Protein AF-A0A915D202-F1 (afdb_monomer_lite)

Organism: NCBI:txid166011

Sequence (150 aa):
MVKCTTCERSAKIKTAKTGQLQCVECFLPWFEKDVHETIQQLKLFTPGESIAVGRYSYGLNLILLCIDEGIRGYRDDSIREVKKNEADLGLDLTIVSYKQLYGWTMDDIVSKIGKKNNCTFCGVFRRQALDRGALKVELANWSLDTMLTI

Foldseek 3Di:
DDAFPVDRDDFDDQDPPPRGTHDPVVVPVVVVVVVVCVCVVVVVDDPDAADDDDPDDRGHQDAAEAEAQPDPPPCVVVVVVSVVCCVVVVHHYDYHYCCNVPVDHLVRVCVPPNDPPSVVVVVVVVVVRVVVSVVVVVVVVVVVVVVVPD

Radius of gyration: 20.56 Å; chains: 1; bounding box: 38×57×48 Å

InterPro domains:
  IPR014729 Rossmann-like alpha/beta/alpha sandwich fold [G3DSA:3.40.50.620] (2-141)

Secondary structure (DSSP, 8-state):
-PBPSSSSSBP-EE-TTT--EE-HHHHHHHHHHHHHHHHHHHT-S-TT---EETTEE------EEEEE---TTTHHHHHHHHHHHHHHHT--EEEEEHHHHHS--HHHHHHHH-SSSHHHHHHHHHHHHHHHHHHHHHHHHHHHHTTS--

pLDDT: mean 77.09, std 14.71, range [34.44, 93.25]

Structure (mmCIF, N/CA/C/O backbone):
data_AF-A0A915D202-F1
#
_entry.id   AF-A0A915D202-F1
#
loop_
_atom_site.group_PDB
_atom_site.id
_atom_site.type_symbol
_atom_site.label_atom_id
_atom_site.label_alt_id
_atom_site.label_comp_id
_atom_site.label_asym_id
_atom_site.label_entity_id
_atom_site.label_seq_id
_atom_site.pdbx_PDB_ins_code
_atom_site.Cartn_x
_atom_site.Cartn_y
_atom_site.Cartn_z
_atom_site.occupancy
_atom_site.B_iso_or_equiv
_atom_site.auth_seq_id
_atom_site.auth_comp_id
_atom_site.auth_asym_id
_atom_site.auth_atom_id
_atom_site.pdbx_PDB_model_num
ATOM 1 N N . MET A 1 1 ? 16.765 24.869 -18.441 1.00 69.62 1 MET A N 1
ATOM 2 C CA . MET A 1 1 ? 16.105 23.552 -18.258 1.00 69.62 1 MET A CA 1
ATOM 3 C C . MET A 1 1 ? 17.157 22.522 -17.906 1.00 69.62 1 MET A C 1
ATOM 5 O O . MET A 1 1 ? 18.237 22.585 -18.479 1.00 69.62 1 MET A O 1
ATOM 9 N N . VAL A 1 2 ? 16.863 21.598 -16.991 1.00 84.62 2 VAL A N 1
ATOM 10 C CA . VAL A 1 2 ? 17.791 20.508 -16.653 1.00 84.62 2 VAL A CA 1
ATOM 11 C C . VAL A 1 2 ? 17.516 19.313 -17.568 1.00 84.62 2 VAL A C 1
ATOM 13 O O . VAL A 1 2 ? 16.362 18.911 -17.722 1.00 84.62 2 VAL A O 1
ATOM 16 N N . LYS A 1 3 ? 18.559 18.776 -18.210 1.00 91.75 3 LYS A N 1
ATOM 17 C CA . LYS A 1 3 ? 18.459 17.599 -19.086 1.00 91.75 3 LYS A CA 1
ATOM 18 C C . LYS A 1 3 ? 18.469 16.303 -18.269 1.00 91.75 3 LYS A C 1
ATOM 20 O O . LYS A 1 3 ? 18.979 16.263 -17.151 1.00 91.75 3 LYS A O 1
ATOM 25 N N . CYS A 1 4 ? 17.890 15.248 -18.829 1.00 91.44 4 CYS A N 1
ATOM 26 C CA . CYS A 1 4 ? 17.967 13.902 -18.284 1.00 91.44 4 CYS A CA 1
ATOM 27 C C . CYS A 1 4 ? 19.402 13.347 -18.413 1.00 91.44 4 CYS A C 1
ATOM 29 O O . CYS A 1 4 ? 20.126 13.652 -19.354 1.00 91.44 4 CYS A O 1
ATOM 31 N N . THR A 1 5 ? 19.831 12.535 -17.446 1.00 89.75 5 THR A N 1
ATOM 32 C CA . THR A 1 5 ? 21.157 11.893 -17.435 1.00 89.75 5 THR A CA 1
ATOM 33 C C . THR A 1 5 ? 21.265 10.754 -18.462 1.00 89.75 5 THR A C 1
ATOM 35 O O . THR A 1 5 ? 22.362 10.396 -18.868 1.00 89.75 5 THR A O 1
ATOM 38 N N . THR A 1 6 ? 20.132 10.189 -18.895 1.00 88.81 6 THR A N 1
ATOM 39 C CA . THR A 1 6 ? 20.049 9.034 -19.813 1.00 88.81 6 THR A CA 1
ATOM 40 C C . THR A 1 6 ? 19.693 9.430 -21.253 1.00 88.81 6 THR A C 1
ATOM 42 O O . THR A 1 6 ? 19.974 8.684 -22.182 1.00 88.81 6 THR A O 1
ATOM 45 N N . CYS A 1 7 ? 19.060 10.589 -21.460 1.00 89.75 7 CYS A N 1
ATOM 46 C CA . CYS A 1 7 ? 18.718 11.125 -22.781 1.00 89.75 7 CYS A CA 1
ATOM 47 C C . CYS A 1 7 ? 18.634 12.657 -22.729 1.00 89.75 7 CYS A C 1
ATOM 49 O O . CYS A 1 7 ? 18.504 13.240 -21.659 1.00 89.75 7 CYS A O 1
ATOM 51 N N . GLU A 1 8 ? 18.612 13.335 -23.873 1.00 88.62 8 GLU A N 1
ATOM 52 C CA . GLU A 1 8 ? 18.662 14.806 -23.899 1.00 88.62 8 GLU A CA 1
ATOM 53 C C . GLU A 1 8 ? 17.361 15.539 -23.512 1.00 88.62 8 GLU A C 1
ATOM 55 O O . GLU A 1 8 ? 17.324 16.772 -23.483 1.00 88.62 8 GLU A O 1
ATOM 60 N N . ARG A 1 9 ? 16.286 14.805 -23.202 1.00 91.25 9 ARG A N 1
ATOM 61 C CA . ARG A 1 9 ? 14.973 15.376 -22.862 1.00 91.25 9 ARG A CA 1
ATOM 62 C C . ARG A 1 9 ? 14.981 16.082 -21.508 1.00 91.25 9 ARG A C 1
ATOM 64 O O . ARG A 1 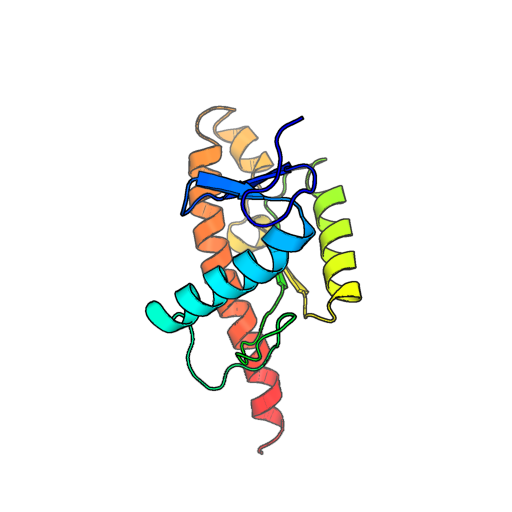9 ? 15.849 15.850 -20.669 1.00 91.25 9 ARG A O 1
ATOM 71 N N . SER A 1 10 ? 13.972 16.920 -21.263 1.00 91.25 10 SER A N 1
ATOM 72 C CA . SER A 1 10 ? 13.814 17.597 -19.970 1.00 91.25 10 SER A CA 1
ATOM 73 C C . SER A 1 10 ? 13.663 16.585 -18.834 1.00 91.25 10 SER A C 1
ATOM 75 O O . SER A 1 10 ? 12.737 15.770 -1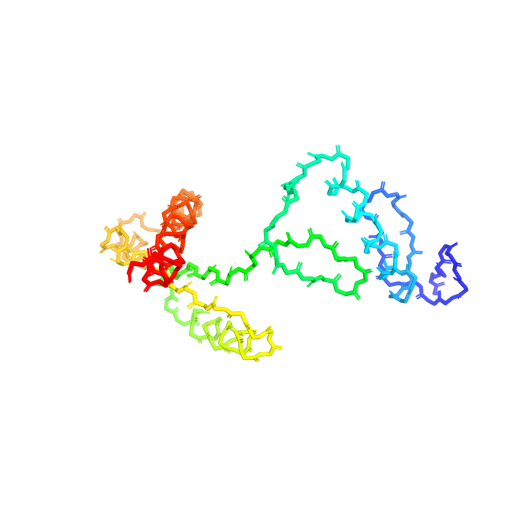8.838 1.00 91.25 10 SER A O 1
ATOM 77 N N . ALA A 1 11 ? 14.536 16.672 -17.832 1.00 92.50 11 ALA A N 1
ATOM 78 C CA . ALA A 1 11 ? 14.347 15.949 -16.587 1.00 92.50 11 ALA A CA 1
ATOM 79 C C . ALA A 1 11 ? 13.128 16.500 -15.832 1.00 92.50 11 ALA A C 1
ATOM 81 O O . ALA A 1 11 ? 12.822 17.693 -15.904 1.00 92.50 11 ALA A O 1
ATOM 82 N N . LYS A 1 12 ? 12.439 15.612 -15.112 1.00 92.44 12 LYS A N 1
ATOM 83 C CA . LYS A 1 12 ? 11.326 15.935 -14.202 1.00 92.44 12 LYS A CA 1
ATOM 84 C C . LYS A 1 12 ? 11.422 15.202 -12.860 1.00 92.44 12 LYS A C 1
ATOM 86 O O . LYS A 1 12 ? 10.778 15.617 -11.906 1.00 92.44 12 LYS A O 1
ATOM 91 N N . ILE A 1 13 ? 12.202 14.122 -12.788 1.00 91.25 13 ILE A N 1
ATOM 92 C CA . ILE A 1 13 ? 12.265 13.208 -11.644 1.00 91.25 13 ILE A CA 1
ATOM 93 C C . ILE A 1 13 ? 13.716 13.122 -11.164 1.00 91.25 13 ILE A C 1
ATOM 95 O O . ILE A 1 13 ? 14.632 13.054 -11.984 1.00 91.25 13 ILE A O 1
ATOM 99 N N . LYS A 1 14 ? 13.928 13.102 -9.844 1.00 91.31 14 LYS A N 1
ATOM 100 C CA . LYS A 1 14 ? 15.210 12.748 -9.224 1.00 91.31 14 LYS A CA 1
ATOM 101 C C . LYS A 1 14 ? 15.091 11.350 -8.625 1.00 91.31 14 LYS A C 1
ATOM 103 O O . LYS A 1 14 ? 14.216 11.114 -7.799 1.00 91.31 14 LYS A O 1
ATOM 108 N N . THR A 1 15 ? 15.951 10.432 -9.049 1.00 87.88 15 THR A N 1
ATOM 109 C CA . THR A 1 15 ? 15.964 9.049 -8.548 1.00 87.88 15 THR A CA 1
ATOM 110 C C . THR A 1 15 ? 16.417 9.001 -7.085 1.00 87.88 15 THR A C 1
ATOM 112 O O . THR A 1 15 ? 17.368 9.684 -6.700 1.00 87.88 15 THR A O 1
ATOM 115 N N . ALA A 1 16 ? 15.759 8.181 -6.261 1.00 84.81 16 ALA A N 1
ATOM 116 C CA . ALA A 1 16 ? 16.104 8.053 -4.842 1.00 84.81 16 ALA A CA 1
ATOM 117 C C . ALA A 1 16 ? 17.445 7.324 -4.623 1.00 84.81 16 ALA A C 1
ATOM 119 O O . ALA A 1 16 ? 18.251 7.754 -3.804 1.00 84.81 16 ALA A O 1
ATOM 120 N N . LYS A 1 17 ? 17.697 6.250 -5.387 1.00 82.38 17 LYS A N 1
ATOM 121 C CA . LYS A 1 17 ? 18.852 5.349 -5.216 1.00 82.38 17 LYS A CA 1
ATOM 122 C C . LYS A 1 17 ? 20.185 5.948 -5.679 1.00 82.38 17 LYS A C 1
ATOM 124 O O . LYS A 1 17 ? 21.208 5.713 -5.050 1.00 82.38 17 LYS A O 1
ATOM 129 N N . THR A 1 18 ? 20.186 6.708 -6.779 1.00 85.88 18 THR A N 1
ATOM 130 C CA . THR A 1 18 ? 21.418 7.207 -7.428 1.00 85.88 18 THR A CA 1
ATOM 131 C C . THR A 1 18 ? 21.489 8.732 -7.540 1.00 85.88 18 THR A C 1
ATOM 133 O O . THR A 1 18 ? 22.506 9.268 -7.973 1.00 85.88 18 THR A O 1
ATOM 136 N N . GLY A 1 19 ? 20.423 9.458 -7.183 1.00 87.75 19 GLY A N 1
ATOM 137 C CA . GLY A 1 19 ? 20.359 10.920 -7.268 1.00 87.75 19 GLY A CA 1
ATOM 138 C C . GLY A 1 19 ? 20.324 11.495 -8.692 1.00 87.75 19 GLY A C 1
ATOM 139 O O . GLY A 1 19 ? 20.259 12.718 -8.836 1.00 87.75 19 GLY A O 1
ATOM 140 N N . GLN A 1 20 ? 20.344 10.646 -9.725 1.00 89.69 20 GLN A N 1
ATOM 141 C CA . GLN A 1 20 ? 20.292 11.026 -11.139 1.00 89.69 20 GLN A CA 1
ATOM 142 C C . GLN A 1 20 ? 18.974 11.715 -11.504 1.00 89.69 20 GLN A C 1
ATOM 144 O O . GLN A 1 20 ? 17.927 11.435 -10.911 1.00 89.69 20 GLN A O 1
ATOM 149 N N . LEU A 1 21 ? 19.021 12.580 -12.519 1.00 92.44 21 LEU A N 1
ATOM 150 C CA . LEU A 1 21 ? 17.873 13.346 -12.998 1.00 92.44 21 LEU A CA 1
ATOM 151 C C . LEU A 1 21 ? 17.337 12.722 -14.287 1.00 92.44 21 LEU A C 1
ATOM 153 O O . LEU A 1 21 ? 18.055 12.593 -15.275 1.00 92.44 21 LEU A O 1
ATOM 157 N N . GLN A 1 22 ? 16.071 12.318 -14.295 1.00 92.31 22 GLN A N 1
ATOM 158 C CA . GLN A 1 22 ? 15.472 11.561 -15.393 1.00 92.31 22 GLN A CA 1
ATOM 159 C C . GLN A 1 22 ? 14.198 12.215 -15.936 1.00 92.31 22 GLN A C 1
ATOM 161 O O . GLN A 1 22 ? 13.468 12.921 -15.232 1.00 92.31 22 GLN A O 1
ATOM 166 N N . CYS A 1 23 ? 13.946 12.005 -17.230 1.00 93.25 23 CYS A N 1
ATOM 167 C CA . CYS A 1 23 ? 12.635 12.235 -17.831 1.00 93.25 23 CYS A CA 1
ATOM 168 C C . CYS A 1 23 ? 11.726 11.024 -17.554 1.00 93.25 23 CYS A C 1
ATOM 170 O O . CYS A 1 23 ? 12.229 9.936 -17.278 1.00 93.25 23 CYS A O 1
ATOM 172 N N . VAL A 1 24 ? 10.404 11.201 -17.646 1.00 89.69 24 VAL A N 1
ATOM 173 C CA . VAL A 1 24 ? 9.413 10.161 -17.295 1.00 89.69 24 VAL A CA 1
ATOM 174 C C . VAL A 1 24 ? 9.660 8.852 -18.056 1.00 89.69 24 VAL A C 1
ATOM 176 O O . VAL A 1 24 ? 9.712 7.788 -17.451 1.00 89.69 24 VAL A O 1
ATOM 179 N N . GLU A 1 25 ? 9.911 8.933 -19.363 1.00 90.69 25 GLU A N 1
ATOM 180 C CA . GLU A 1 25 ? 10.142 7.760 -20.218 1.00 90.69 25 GLU A CA 1
ATOM 181 C C . GLU A 1 25 ? 11.439 6.996 -19.916 1.00 90.69 25 GLU A C 1
ATOM 183 O O . GLU A 1 25 ? 11.502 5.797 -20.154 1.00 90.69 25 GLU A O 1
ATOM 188 N N . CYS A 1 26 ? 12.483 7.659 -19.408 1.00 89.69 26 CYS A N 1
ATOM 189 C CA . CYS A 1 26 ? 13.699 6.965 -18.964 1.00 89.69 26 CYS A CA 1
ATOM 190 C C . CYS A 1 26 ? 13.566 6.445 -17.530 1.00 89.69 26 CYS A C 1
ATOM 192 O O . CYS A 1 26 ? 14.206 5.458 -17.180 1.00 89.69 26 CYS A O 1
ATOM 194 N N . PHE A 1 27 ? 12.741 7.106 -16.714 1.00 91.00 27 PHE A N 1
ATOM 195 C CA . PHE A 1 27 ? 12.486 6.711 -15.338 1.00 91.00 27 PHE A CA 1
ATOM 196 C C . PHE A 1 27 ? 11.664 5.425 -15.249 1.00 91.00 27 PHE A C 1
ATOM 198 O O . PHE A 1 27 ? 12.039 4.553 -14.478 1.00 91.00 27 PHE A O 1
ATOM 205 N N . LEU A 1 28 ? 10.593 5.267 -16.039 1.00 88.50 28 LEU A N 1
ATOM 206 C CA . LEU A 1 28 ? 9.707 4.097 -15.924 1.00 88.50 28 LEU A CA 1
ATOM 207 C C . LEU A 1 28 ? 10.445 2.751 -16.127 1.00 88.50 28 LEU A C 1
ATOM 209 O O . LEU A 1 28 ? 10.400 1.937 -15.206 1.00 88.50 28 LEU A O 1
ATOM 213 N N . PRO A 1 29 ? 11.222 2.516 -17.208 1.00 87.62 29 PRO A N 1
ATOM 214 C CA . PRO A 1 29 ? 11.953 1.255 -17.381 1.00 87.62 29 PRO A CA 1
ATOM 215 C C . PRO A 1 29 ? 13.071 1.057 -16.351 1.00 87.62 29 PRO A C 1
ATOM 217 O O . PRO A 1 29 ? 13.402 -0.074 -16.001 1.00 87.62 29 PRO A O 1
ATOM 220 N N . TRP A 1 30 ? 13.678 2.152 -15.877 1.00 88.75 30 TRP A N 1
ATOM 221 C CA . TRP A 1 30 ? 14.687 2.108 -14.818 1.00 88.75 30 TRP A CA 1
ATOM 222 C C . TRP A 1 30 ? 14.059 1.697 -13.478 1.00 88.75 30 TRP A C 1
ATOM 224 O O . TRP A 1 30 ? 14.600 0.834 -12.795 1.00 88.75 30 TRP A O 1
ATOM 234 N N . PHE A 1 31 ? 12.897 2.257 -13.142 1.00 88.06 31 PHE A N 1
ATOM 235 C CA . PHE A 1 31 ? 12.150 1.976 -11.920 1.00 88.06 31 PHE A CA 1
ATOM 236 C C . PHE A 1 31 ? 11.574 0.554 -11.909 1.00 88.06 31 PHE A C 1
ATOM 238 O O . PHE A 1 31 ? 11.750 -0.158 -10.926 1.00 88.06 31 PHE A O 1
ATOM 245 N N . GLU A 1 32 ? 10.970 0.098 -13.014 1.00 85.50 32 GLU A N 1
ATOM 246 C CA . GLU A 1 32 ? 10.532 -1.298 -13.184 1.00 85.50 32 GLU A CA 1
ATOM 247 C C . GLU A 1 32 ? 11.674 -2.286 -12.918 1.00 85.50 32 GLU A C 1
ATOM 249 O O . GLU A 1 32 ? 11.493 -3.284 -12.219 1.00 85.50 32 GLU A O 1
ATOM 254 N N . LYS A 1 33 ? 12.864 -1.990 -13.456 1.00 86.00 33 LYS A N 1
ATOM 255 C CA . LYS A 1 33 ? 14.057 -2.812 -13.264 1.00 86.00 33 LYS A CA 1
ATOM 256 C C . LYS A 1 33 ? 14.593 -2.740 -11.827 1.00 86.00 33 LYS A C 1
ATOM 258 O O . LYS A 1 33 ? 14.954 -3.776 -11.283 1.00 86.00 33 LYS A O 1
ATOM 263 N N . ASP A 1 34 ? 14.622 -1.564 -11.202 1.00 87.69 34 ASP A N 1
ATOM 264 C CA . ASP A 1 34 ? 15.075 -1.391 -9.812 1.00 87.69 34 ASP A CA 1
ATOM 265 C C . ASP A 1 34 ? 14.172 -2.148 -8.819 1.00 87.69 34 ASP A C 1
ATOM 267 O O . ASP A 1 34 ? 14.659 -2.815 -7.903 1.00 87.69 34 ASP A O 1
ATOM 271 N N . VAL A 1 35 ? 12.855 -2.127 -9.054 1.00 85.00 35 VAL A N 1
ATOM 272 C CA . VAL A 1 35 ? 11.873 -2.931 -8.311 1.00 85.00 35 VAL A CA 1
ATOM 273 C C . VAL A 1 35 ? 12.093 -4.429 -8.557 1.00 85.00 35 VAL A C 1
ATOM 275 O O . VAL A 1 35 ? 12.148 -5.191 -7.594 1.00 85.00 35 VAL A O 1
ATOM 278 N N . HIS A 1 36 ? 12.293 -4.854 -9.811 1.00 83.12 36 HIS A N 1
ATOM 279 C CA . HIS A 1 36 ? 12.579 -6.254 -10.159 1.00 83.12 36 HIS A CA 1
ATOM 280 C C . HIS A 1 36 ? 13.832 -6.799 -9.463 1.00 83.12 36 HIS A C 1
ATOM 282 O O . HIS A 1 36 ? 13.782 -7.846 -8.813 1.00 83.12 36 HIS A O 1
ATOM 288 N N . GLU A 1 37 ? 14.946 -6.069 -9.556 1.00 85.25 37 GLU A N 1
ATOM 289 C CA . GLU A 1 37 ? 16.206 -6.430 -8.906 1.00 85.25 37 GLU A CA 1
ATOM 290 C C . GLU A 1 37 ? 16.042 -6.496 -7.384 1.00 85.25 37 GLU A C 1
ATOM 292 O O . GLU A 1 37 ? 16.528 -7.437 -6.761 1.00 85.25 37 GLU A O 1
ATOM 297 N N . THR A 1 38 ? 15.300 -5.558 -6.784 1.00 86.56 38 THR A N 1
ATOM 298 C CA . THR A 1 38 ? 15.023 -5.550 -5.338 1.00 86.56 38 THR A CA 1
ATOM 299 C C . THR A 1 38 ? 14.207 -6.772 -4.903 1.00 86.56 38 THR A C 1
ATOM 301 O O . THR A 1 38 ? 14.561 -7.421 -3.918 1.00 86.56 38 THR A O 1
ATOM 304 N N . ILE A 1 39 ? 13.159 -7.132 -5.654 1.00 83.62 39 ILE A N 1
ATOM 305 C CA . ILE A 1 39 ? 12.331 -8.323 -5.398 1.00 83.62 39 ILE A CA 1
ATOM 306 C C . ILE A 1 39 ? 13.184 -9.598 -5.429 1.00 83.62 39 ILE A C 1
ATOM 308 O O . ILE A 1 39 ? 13.084 -10.423 -4.520 1.00 83.62 39 ILE A O 1
ATOM 312 N N . GLN A 1 40 ? 14.043 -9.747 -6.443 1.00 81.62 40 GLN A N 1
ATOM 313 C CA . GLN A 1 40 ? 14.907 -10.922 -6.590 1.00 81.62 40 GLN A CA 1
ATOM 314 C C . GLN A 1 40 ? 16.013 -10.986 -5.528 1.00 81.62 40 GLN A C 1
ATOM 316 O O . GLN A 1 40 ? 16.250 -12.051 -4.959 1.00 81.62 40 GLN A O 1
ATOM 321 N N . GLN A 1 41 ? 16.680 -9.863 -5.239 1.00 86.69 41 GLN A N 1
ATOM 322 C CA . GLN A 1 41 ? 17.779 -9.796 -4.268 1.00 86.69 41 GLN A CA 1
ATOM 323 C C . GLN A 1 41 ? 17.307 -10.090 -2.843 1.00 86.69 41 GLN A C 1
ATOM 325 O O . GLN A 1 41 ? 17.966 -10.837 -2.121 1.00 86.69 41 GLN A O 1
ATOM 330 N N . LEU A 1 42 ? 16.164 -9.525 -2.446 1.00 86.88 42 LEU A N 1
ATOM 331 C CA . LEU A 1 42 ? 15.596 -9.715 -1.110 1.00 86.88 42 LEU A CA 1
ATOM 332 C C . LEU A 1 42 ? 14.705 -10.963 -1.003 1.00 86.88 42 LEU A C 1
ATOM 334 O O . LEU A 1 42 ? 14.263 -11.279 0.098 1.00 86.88 42 LEU A O 1
ATOM 338 N N . LYS A 1 43 ? 14.452 -11.667 -2.119 1.00 80.00 43 LYS A N 1
ATOM 339 C CA . LYS A 1 43 ? 13.541 -12.823 -2.215 1.00 80.00 43 LYS A CA 1
ATOM 340 C C . LYS A 1 43 ? 12.188 -12.543 -1.551 1.00 80.00 43 LYS A C 1
ATOM 342 O O . LYS A 1 43 ? 11.726 -13.317 -0.720 1.00 80.00 43 LYS A O 1
ATOM 347 N N . LEU A 1 44 ? 11.577 -11.409 -1.906 1.00 79.62 44 LEU A N 1
ATOM 348 C CA . LEU A 1 44 ? 10.355 -10.916 -1.247 1.00 79.62 44 LEU A CA 1
ATOM 349 C C . LEU A 1 44 ? 9.135 -11.831 -1.428 1.00 79.62 44 LEU A C 1
ATOM 351 O O . LEU A 1 44 ? 8.177 -11.699 -0.674 1.00 79.62 44 LEU A O 1
ATOM 355 N N . PHE A 1 45 ? 9.179 -12.732 -2.410 1.00 75.06 45 PHE A N 1
ATOM 356 C CA . PHE A 1 45 ? 8.092 -13.630 -2.783 1.00 75.06 45 PHE A CA 1
ATOM 357 C C . PHE A 1 45 ? 8.622 -15.018 -3.140 1.00 75.06 45 PHE A C 1
ATOM 359 O O . PHE A 1 45 ? 9.804 -15.175 -3.475 1.00 75.06 45 PHE A O 1
ATOM 366 N N . THR A 1 46 ? 7.740 -16.015 -3.119 1.00 65.56 46 THR A N 1
ATOM 367 C CA . THR A 1 46 ? 8.051 -17.403 -3.468 1.00 65.56 46 THR A CA 1
ATOM 368 C C . THR A 1 46 ? 7.389 -17.827 -4.788 1.00 65.56 46 THR A C 1
ATOM 370 O O . THR A 1 46 ? 6.367 -17.269 -5.185 1.00 65.56 46 THR A O 1
ATOM 373 N N . PRO A 1 47 ? 7.963 -18.790 -5.537 1.00 53.66 47 PRO A N 1
ATOM 374 C CA . PRO A 1 47 ? 7.347 -19.258 -6.777 1.00 53.66 47 PRO A CA 1
ATOM 375 C C . PRO A 1 47 ? 6.010 -19.969 -6.508 1.00 53.66 47 PRO A C 1
ATOM 377 O O . PRO A 1 47 ? 6.006 -21.058 -5.937 1.00 53.66 47 PRO A O 1
ATOM 380 N N . GLY A 1 48 ? 4.894 -19.382 -6.960 1.00 55.59 48 GLY A N 1
ATOM 381 C CA . GLY A 1 48 ? 3.569 -20.023 -6.930 1.00 55.59 48 GLY A CA 1
ATOM 382 C C . GLY A 1 48 ? 2.345 -19.105 -6.778 1.00 55.59 48 GLY A C 1
ATOM 383 O O . GLY A 1 48 ? 1.223 -19.576 -6.917 1.00 55.59 48 GLY A O 1
ATOM 384 N N . GLU A 1 49 ? 2.508 -17.808 -6.514 1.00 52.97 49 GLU A N 1
ATOM 385 C CA . GLU A 1 49 ? 1.441 -16.994 -5.903 1.00 52.97 49 GLU A CA 1
ATOM 386 C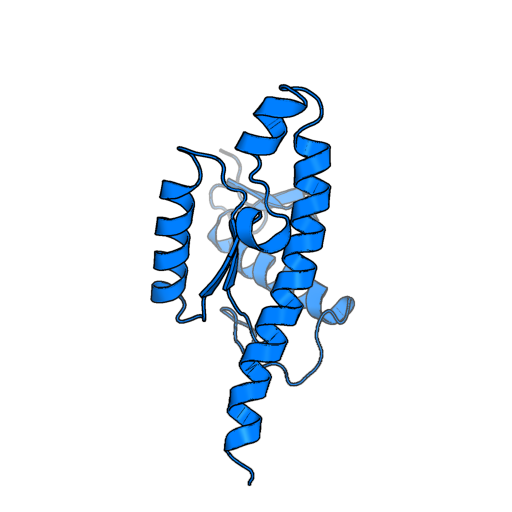 C . GLU A 1 49 ? 0.422 -16.338 -6.906 1.00 52.97 49 GLU A C 1
ATOM 388 O O . GLU A 1 49 ? -0.705 -16.097 -6.520 1.00 52.97 49 GLU A O 1
ATOM 393 N N . SER A 1 50 ? 0.728 -16.149 -8.203 1.00 34.44 50 SER A N 1
ATOM 394 C CA . SER A 1 50 ? -0.166 -15.877 -9.386 1.00 34.44 50 SER A CA 1
ATOM 395 C C . SER A 1 50 ? -0.856 -14.499 -9.781 1.00 34.44 50 SER A C 1
ATOM 397 O O . SER A 1 50 ? -2.008 -14.523 -10.195 1.00 34.44 50 SER A O 1
ATOM 399 N N . ILE A 1 51 ? -0.170 -13.328 -9.865 1.00 56.72 51 ILE A N 1
ATOM 400 C CA . ILE A 1 51 ? -0.501 -12.098 -10.694 1.00 56.72 51 ILE A CA 1
ATOM 401 C C . ILE A 1 51 ? 0.756 -11.502 -11.385 1.00 56.72 51 ILE A C 1
ATOM 403 O O . ILE A 1 51 ? 1.896 -11.753 -10.976 1.00 56.72 51 ILE A O 1
ATOM 407 N N . ALA A 1 52 ? 0.543 -10.717 -12.454 1.00 39.22 52 ALA A N 1
ATOM 408 C CA . ALA A 1 52 ? 1.537 -10.013 -13.274 1.00 39.22 52 ALA A CA 1
ATOM 409 C C . ALA A 1 52 ? 1.565 -8.479 -13.067 1.00 39.22 52 ALA A C 1
ATOM 411 O O . ALA A 1 52 ? 0.530 -7.856 -12.847 1.00 39.22 52 ALA A O 1
ATOM 412 N N . VAL A 1 53 ? 2.736 -7.845 -13.245 1.00 42.84 53 VAL A N 1
ATOM 413 C CA . VAL A 1 53 ? 2.864 -6.373 -13.313 1.00 42.84 53 VAL A CA 1
ATOM 414 C C . VAL A 1 53 ? 3.730 -5.958 -14.506 1.00 42.84 53 VAL A C 1
ATOM 416 O O . VAL A 1 53 ? 4.952 -6.116 -14.480 1.00 42.84 53 VAL A O 1
ATOM 419 N N . GLY A 1 54 ? 3.083 -5.386 -15.530 1.00 51.56 54 GLY A N 1
ATOM 420 C CA . GLY A 1 54 ? 3.659 -4.585 -16.626 1.00 51.56 54 GLY A CA 1
ATOM 421 C C . GLY A 1 54 ? 4.633 -5.288 -17.582 1.00 51.56 54 GLY A C 1
ATOM 422 O O . GLY A 1 54 ? 4.388 -5.362 -18.782 1.00 51.56 54 GLY A O 1
ATOM 423 N N . ARG A 1 55 ? 5.757 -5.772 -17.050 1.00 54.62 55 ARG A N 1
ATOM 424 C CA . ARG A 1 55 ? 6.925 -6.253 -17.802 1.00 54.62 55 ARG A CA 1
ATOM 425 C C . ARG A 1 55 ? 7.516 -7.560 -17.274 1.00 54.62 55 ARG A C 1
ATOM 427 O O . ARG A 1 55 ? 8.206 -8.256 -18.015 1.00 54.62 55 ARG A O 1
ATOM 434 N N . TYR A 1 56 ? 7.255 -7.896 -16.012 1.00 57.16 56 TYR A N 1
ATOM 435 C CA . TYR A 1 56 ? 7.808 -9.075 -15.351 1.00 57.16 56 TYR A CA 1
ATOM 436 C C . TYR A 1 56 ? 6.677 -9.890 -14.718 1.00 57.16 56 TYR A C 1
ATOM 438 O O . TYR A 1 56 ? 5.871 -9.366 -13.947 1.00 57.16 56 TYR A O 1
ATOM 446 N N . SER A 1 57 ? 6.618 -11.180 -15.049 1.00 62.56 57 SER A N 1
ATOM 447 C CA . SER A 1 57 ? 5.691 -12.122 -14.423 1.00 62.56 57 SER A CA 1
ATOM 448 C C . SER A 1 57 ? 6.361 -12.746 -13.206 1.00 62.56 57 SER A C 1
ATOM 450 O O . SER A 1 57 ? 7.272 -13.557 -13.352 1.00 62.56 57 SER A O 1
ATOM 452 N N . TYR A 1 58 ? 5.923 -12.346 -12.014 1.00 63.53 58 TYR A N 1
ATOM 453 C CA . TYR A 1 58 ? 6.371 -12.933 -10.746 1.00 63.53 58 TYR A CA 1
ATOM 454 C C . TYR A 1 58 ? 5.434 -14.037 -10.268 1.00 63.53 58 TYR A C 1
ATOM 456 O O . TYR A 1 58 ? 5.878 -14.962 -9.600 1.00 63.53 58 TYR A O 1
ATOM 464 N N . GLY A 1 59 ? 4.148 -13.917 -10.615 1.00 58.19 59 GLY A N 1
ATOM 465 C CA . GLY A 1 59 ? 3.086 -14.723 -10.050 1.00 58.19 59 GLY A CA 1
ATOM 466 C C . GLY A 1 59 ? 2.934 -14.461 -8.552 1.00 58.19 59 GLY A C 1
ATOM 467 O O . GLY A 1 59 ? 3.407 -15.288 -7.790 1.00 58.19 59 GLY A O 1
ATOM 468 N N . LEU A 1 60 ? 2.206 -13.397 -8.163 1.00 62.09 60 LEU A N 1
ATOM 469 C CA . LEU A 1 60 ? 1.799 -13.023 -6.783 1.00 62.09 60 LEU A CA 1
ATOM 470 C C . LEU A 1 60 ? 0.285 -12.745 -6.633 1.00 62.09 60 LEU A C 1
ATOM 472 O O . LEU A 1 60 ? -0.168 -11.866 -7.342 1.00 62.09 60 LEU A O 1
ATOM 476 N N . ASN A 1 61 ? -0.511 -13.354 -5.740 1.00 61.56 61 ASN A N 1
ATOM 477 C CA . ASN A 1 61 ? -1.962 -13.049 -5.675 1.00 61.56 61 ASN A CA 1
ATOM 478 C C . ASN A 1 61 ? -2.226 -11.676 -5.019 1.00 61.56 61 ASN A C 1
ATOM 480 O O . ASN A 1 61 ? -2.222 -11.557 -3.793 1.00 61.56 61 ASN A O 1
ATOM 484 N N . LEU A 1 62 ? -2.422 -10.623 -5.822 1.00 68.44 62 LEU A N 1
ATOM 485 C CA . LEU A 1 62 ? -2.704 -9.273 -5.320 1.00 68.44 62 LEU A CA 1
ATOM 486 C C . LEU A 1 62 ? -4.202 -9.094 -5.081 1.00 68.44 62 LEU A C 1
ATOM 488 O O . LEU A 1 62 ? -5.006 -9.157 -6.005 1.00 68.44 62 LEU A O 1
ATOM 492 N N . ILE A 1 63 ? -4.547 -8.768 -3.841 1.00 75.44 63 ILE A N 1
ATOM 493 C CA . ILE A 1 63 ? -5.918 -8.510 -3.407 1.00 75.44 63 ILE A CA 1
ATOM 494 C C . ILE A 1 63 ? -5.946 -7.103 -2.815 1.00 75.44 63 ILE A C 1
ATOM 496 O O . ILE A 1 63 ? -5.036 -6.702 -2.079 1.00 75.44 63 ILE A O 1
ATOM 500 N N . LEU A 1 64 ? -6.966 -6.316 -3.149 1.00 79.44 64 LEU A N 1
ATOM 501 C CA . LEU A 1 64 ? -7.079 -4.946 -2.668 1.00 79.44 64 LEU A CA 1
ATOM 502 C C . LEU A 1 64 ? -7.629 -4.961 -1.237 1.00 79.44 64 LEU A C 1
ATOM 504 O O . LEU A 1 64 ? -8.812 -5.197 -1.009 1.00 79.44 64 LEU A O 1
ATOM 508 N N . LEU A 1 65 ? -6.775 -4.676 -0.252 1.00 83.38 65 LEU A N 1
ATOM 509 C CA . LEU A 1 65 ? -7.185 -4.512 1.145 1.00 83.38 65 LEU A CA 1
ATOM 510 C C . LEU A 1 65 ? -7.297 -3.025 1.504 1.00 83.38 65 LEU A C 1
ATOM 512 O O . LEU A 1 65 ? -6.294 -2.329 1.671 1.00 83.38 65 LEU A O 1
ATOM 516 N N . CYS A 1 66 ? -8.525 -2.530 1.672 1.00 85.19 66 CYS A N 1
ATOM 517 C CA . CYS A 1 66 ? -8.781 -1.154 2.088 1.00 85.19 66 CYS A CA 1
ATOM 518 C C . CYS A 1 66 ? -9.165 -1.081 3.571 1.00 85.19 66 CYS A C 1
ATOM 520 O O . CYS A 1 66 ? -10.191 -1.616 3.991 1.00 85.19 66 CYS A O 1
ATOM 522 N N . ILE A 1 67 ? -8.368 -0.367 4.370 1.00 86.00 67 ILE A N 1
ATOM 523 C CA . ILE A 1 67 ? -8.672 -0.121 5.786 1.00 86.00 67 ILE A CA 1
ATOM 524 C C . ILE A 1 67 ? -9.446 1.187 5.928 1.00 86.00 67 ILE A C 1
ATOM 526 O O . ILE A 1 67 ? -8.860 2.256 5.741 1.00 86.00 67 ILE A O 1
ATOM 530 N N . ASP A 1 68 ? -10.727 1.120 6.286 1.00 86.44 68 ASP A N 1
ATOM 531 C CA . ASP A 1 68 ? -11.539 2.278 6.667 1.00 86.44 68 ASP A CA 1
ATOM 532 C C . ASP A 1 68 ? -11.332 2.635 8.150 1.00 86.44 68 ASP A C 1
ATOM 534 O O . ASP A 1 68 ? -11.457 1.812 9.056 1.00 86.44 68 ASP A O 1
ATOM 538 N N . GLU A 1 69 ? -11.027 3.903 8.398 1.00 85.12 69 GLU A N 1
ATOM 539 C CA . GLU A 1 69 ? -10.749 4.437 9.733 1.00 85.12 69 GLU A CA 1
ATOM 540 C C . GLU A 1 69 ? -11.956 5.177 10.334 1.00 85.12 69 GLU A C 1
ATOM 542 O O . GLU A 1 69 ? -11.924 5.554 11.508 1.00 85.12 69 GLU A O 1
ATOM 547 N N . GLY A 1 70 ? -13.025 5.381 9.553 1.00 81.69 70 GLY A N 1
ATOM 548 C CA . GLY A 1 70 ? -14.222 6.108 9.970 1.00 81.69 70 GLY A CA 1
ATOM 549 C C . GLY A 1 70 ? -13.991 7.607 10.179 1.00 81.69 70 GLY A C 1
ATOM 550 O O . GLY A 1 70 ? -14.529 8.165 11.130 1.00 81.69 70 GLY A O 1
ATOM 551 N N . ILE A 1 71 ? -13.170 8.237 9.329 1.00 76.81 71 ILE A N 1
ATOM 552 C CA . ILE A 1 71 ? -12.929 9.692 9.322 1.00 76.81 71 ILE A CA 1
ATOM 553 C C . ILE A 1 71 ? -13.936 10.346 8.368 1.00 76.81 71 ILE A C 1
ATOM 555 O O . ILE A 1 71 ? -13.798 10.232 7.142 1.00 76.81 71 ILE A O 1
ATOM 559 N N . ARG A 1 72 ? -14.952 11.021 8.914 1.00 70.50 72 ARG A N 1
ATOM 560 C CA . ARG A 1 72 ? -16.035 11.630 8.120 1.00 70.50 72 ARG A CA 1
ATOM 561 C C . ARG A 1 72 ? -15.523 12.720 7.174 1.00 70.50 72 ARG A C 1
ATOM 563 O O . ARG A 1 72 ? -14.678 13.529 7.551 1.00 70.50 72 ARG A O 1
ATOM 570 N N . GLY A 1 73 ? -16.057 12.766 5.951 1.00 61.03 73 GLY A N 1
ATOM 571 C CA . GLY A 1 73 ? -15.781 13.829 4.976 1.00 61.03 73 GLY A CA 1
ATOM 572 C C . GLY A 1 73 ? -14.414 13.760 4.282 1.00 61.03 73 GLY A C 1
ATOM 573 O O . GLY A 1 73 ? -14.141 14.593 3.426 1.00 61.03 73 GLY A O 1
ATOM 574 N N . TYR A 1 74 ? -13.564 12.783 4.618 1.00 61.97 74 TYR A N 1
ATOM 575 C CA . TYR A 1 74 ? -12.311 12.496 3.899 1.00 61.97 74 TYR A CA 1
ATOM 576 C C . TYR A 1 74 ? -12.320 11.102 3.252 1.00 61.97 74 TYR A C 1
ATOM 578 O O . TYR A 1 74 ? -11.727 10.884 2.192 1.00 61.97 74 TYR A O 1
ATOM 586 N N . ARG A 1 75 ? -13.002 10.128 3.873 1.00 62.06 75 ARG A N 1
ATOM 587 C CA . ARG A 1 75 ? -13.016 8.747 3.371 1.00 62.06 75 ARG A CA 1
ATOM 588 C C . ARG A 1 75 ? -13.993 8.493 2.227 1.00 62.06 75 ARG A C 1
ATOM 590 O O . ARG A 1 75 ? -13.752 7.580 1.444 1.00 62.06 75 ARG A O 1
ATOM 597 N N . ASP A 1 76 ? -15.034 9.307 2.098 1.00 62.19 76 ASP A N 1
ATOM 598 C CA . ASP A 1 76 ? -16.111 9.098 1.123 1.00 62.19 76 ASP A CA 1
ATOM 599 C C . ASP A 1 76 ? -15.611 9.209 -0.332 1.00 62.19 76 ASP A C 1
ATOM 601 O O . ASP A 1 76 ? -16.001 8.420 -1.194 1.00 62.19 76 ASP A O 1
ATOM 605 N N . ASP A 1 77 ? -14.659 10.109 -0.595 1.00 63.41 77 ASP A N 1
ATOM 606 C CA . ASP A 1 77 ? -13.941 10.184 -1.875 1.00 63.41 77 ASP A CA 1
ATOM 607 C C . ASP A 1 77 ? -12.961 9.019 -2.050 1.00 63.41 77 ASP A C 1
ATOM 609 O O . ASP A 1 77 ? -12.923 8.380 -3.101 1.00 63.41 77 ASP A O 1
ATOM 613 N N . SER A 1 78 ? -12.223 8.679 -0.988 1.00 70.75 78 SER A N 1
ATOM 614 C CA . SER A 1 78 ? -11.241 7.587 -1.006 1.00 70.75 78 SER A CA 1
ATOM 615 C C . SER A 1 78 ? -11.874 6.238 -1.379 1.00 70.75 78 SER A C 1
ATOM 617 O O . SER A 1 78 ? -11.294 5.478 -2.148 1.00 70.75 78 SER A O 1
ATOM 619 N N . ILE A 1 79 ? -13.066 5.930 -0.854 1.00 71.38 79 ILE A N 1
ATOM 620 C CA . ILE A 1 79 ? -13.770 4.667 -1.131 1.00 71.38 79 ILE A CA 1
ATOM 621 C C . ILE A 1 79 ? -14.255 4.614 -2.588 1.00 71.38 79 ILE A C 1
ATOM 623 O O . ILE A 1 79 ? -14.250 3.540 -3.189 1.00 71.38 79 ILE A O 1
ATOM 627 N N . ARG A 1 80 ? -14.626 5.756 -3.187 1.00 77.19 80 ARG A N 1
ATOM 628 C CA . ARG A 1 80 ? -15.018 5.817 -4.606 1.00 77.19 80 ARG A CA 1
ATOM 629 C C . ARG A 1 80 ? -13.848 5.517 -5.536 1.00 77.19 80 ARG A C 1
ATOM 631 O O . ARG A 1 80 ? -14.018 4.718 -6.449 1.00 77.19 80 ARG A O 1
ATOM 638 N N . GLU A 1 81 ? -12.670 6.085 -5.285 1.00 76.88 81 GLU A N 1
ATOM 639 C CA . GLU A 1 81 ? -11.481 5.788 -6.099 1.00 76.88 81 GLU A CA 1
ATOM 640 C C . GLU A 1 81 ? -11.005 4.338 -5.924 1.00 76.88 81 GLU A C 1
ATOM 642 O O . GLU A 1 81 ? -10.634 3.690 -6.896 1.00 76.88 81 GLU A O 1
ATOM 647 N N . VAL A 1 82 ? -11.094 3.774 -4.714 1.00 80.62 82 VAL A N 1
ATOM 648 C CA . VAL A 1 82 ? -10.741 2.362 -4.483 1.00 80.62 82 VAL A CA 1
ATOM 649 C C . VAL A 1 82 ? -11.673 1.402 -5.244 1.00 80.62 82 VAL A C 1
ATOM 651 O O . VAL A 1 82 ? -11.189 0.415 -5.789 1.00 80.62 82 VAL A O 1
ATOM 654 N N . LYS A 1 83 ? -12.970 1.720 -5.373 1.00 80.62 83 LYS A N 1
ATOM 655 C CA . LYS A 1 83 ? -13.914 0.958 -6.217 1.00 80.62 83 LYS A CA 1
ATOM 656 C C . LYS A 1 83 ? -13.692 1.123 -7.723 1.00 80.62 83 LYS A C 1
ATOM 658 O O . LYS A 1 83 ? -14.036 0.229 -8.487 1.00 80.62 83 LYS A O 1
ATOM 663 N N . LYS A 1 84 ? -13.129 2.249 -8.175 1.00 84.25 84 LYS A N 1
ATOM 664 C CA . LYS A 1 84 ? -12.675 2.367 -9.571 1.00 84.25 84 LYS A CA 1
ATOM 665 C C . LYS A 1 84 ? -11.468 1.471 -9.809 1.00 84.25 84 LYS A C 1
ATOM 667 O O . LYS A 1 84 ? -11.489 0.696 -10.747 1.00 84.25 84 LYS A O 1
ATOM 672 N N . ASN A 1 85 ? -10.483 1.497 -8.908 1.00 81.62 85 ASN A N 1
ATOM 673 C CA . ASN A 1 85 ? -9.301 0.639 -9.008 1.00 81.62 85 ASN A CA 1
ATOM 674 C C . ASN A 1 85 ? -9.657 -0.860 -9.001 1.00 81.62 85 ASN A C 1
ATOM 676 O O . ASN A 1 85 ? -9.030 -1.622 -9.724 1.00 81.62 85 ASN A O 1
ATOM 680 N N . GLU A 1 86 ? -10.659 -1.281 -8.223 1.00 82.25 86 GLU A N 1
ATOM 681 C CA . GLU A 1 86 ? -11.247 -2.633 -8.282 1.00 82.25 86 GLU A CA 1
ATOM 682 C C . GLU A 1 86 ? -11.714 -2.983 -9.707 1.00 82.25 86 GLU A C 1
ATOM 684 O O . GLU A 1 86 ? -11.298 -4.000 -10.258 1.00 82.25 86 GLU A O 1
ATOM 689 N N . ALA A 1 87 ? -12.505 -2.108 -10.340 1.00 81.81 87 ALA A N 1
ATOM 690 C CA . ALA A 1 87 ? -13.020 -2.313 -11.695 1.00 81.81 87 ALA A CA 1
ATOM 691 C C . ALA A 1 87 ? -11.945 -2.204 -12.797 1.00 81.81 87 ALA A C 1
ATOM 693 O O . ALA A 1 87 ? -11.958 -2.990 -13.741 1.00 81.81 87 ALA A O 1
ATOM 694 N N . ASP A 1 88 ? -11.015 -1.253 -12.676 1.00 82.62 88 ASP A N 1
ATOM 695 C CA . ASP A 1 88 ? -9.961 -0.978 -13.661 1.00 82.62 88 ASP A CA 1
ATOM 696 C C . ASP A 1 88 ? -8.846 -2.040 -13.636 1.00 82.62 88 ASP A C 1
ATOM 698 O O . ASP A 1 88 ? -8.221 -2.306 -14.663 1.00 82.62 88 ASP A O 1
ATOM 702 N N . LEU A 1 89 ? -8.576 -2.640 -12.468 1.00 77.44 89 LEU A N 1
ATOM 703 C CA . LEU A 1 89 ? -7.541 -3.666 -12.286 1.00 77.44 89 LEU A CA 1
ATOM 704 C C . LEU A 1 89 ? -8.101 -5.098 -12.273 1.00 77.44 89 LEU A C 1
ATOM 706 O O . LEU A 1 89 ? -7.324 -6.038 -12.432 1.00 77.44 89 LEU A O 1
ATOM 710 N N . GLY A 1 90 ? -9.412 -5.276 -12.077 1.00 79.06 90 GLY A N 1
ATOM 711 C CA . GLY A 1 90 ? -10.049 -6.592 -11.972 1.00 79.06 90 GLY A CA 1
ATOM 712 C C . GLY A 1 90 ? -9.606 -7.389 -10.740 1.00 79.06 90 GLY A C 1
ATOM 713 O O . GLY A 1 90 ? -9.466 -8.605 -10.827 1.00 79.06 90 GLY A O 1
ATOM 714 N N . LEU A 1 91 ? -9.329 -6.704 -9.624 1.00 80.50 91 LEU A N 1
ATOM 715 C CA . LEU A 1 91 ? -8.808 -7.300 -8.388 1.00 80.50 91 LEU A CA 1
ATOM 716 C C . LEU A 1 91 ? -9.854 -7.258 -7.276 1.00 80.50 91 LEU A C 1
ATOM 718 O O . LEU A 1 91 ? -10.421 -6.195 -7.016 1.00 80.50 91 LEU A O 1
ATOM 722 N N . ASP A 1 92 ? -10.029 -8.372 -6.565 1.00 77.62 92 ASP A N 1
ATOM 723 C CA . ASP A 1 92 ? -10.978 -8.470 -5.454 1.00 77.62 92 ASP A CA 1
ATOM 724 C C . ASP A 1 92 ? -10.695 -7.424 -4.364 1.00 77.62 92 ASP A C 1
ATOM 726 O O . ASP A 1 92 ? -9.572 -7.293 -3.863 1.00 77.62 92 ASP A O 1
ATOM 730 N N . LEU A 1 93 ? -11.734 -6.682 -3.969 1.00 80.94 93 LEU A N 1
ATOM 731 C CA . LEU A 1 93 ? -11.655 -5.632 -2.958 1.00 80.94 93 LEU A CA 1
ATOM 732 C C . LEU A 1 93 ? -12.269 -6.073 -1.627 1.00 80.94 93 LEU A C 1
ATOM 734 O O . LEU A 1 93 ? -13.485 -6.159 -1.461 1.00 80.94 93 LEU A O 1
ATOM 738 N N . THR A 1 94 ? -11.422 -6.223 -0.611 1.00 83.44 94 THR A N 1
ATOM 739 C CA . THR A 1 94 ? -11.857 -6.375 0.779 1.00 83.44 94 THR A CA 1
ATOM 740 C C . THR A 1 94 ? -11.718 -5.054 1.530 1.00 83.44 94 THR A C 1
ATOM 742 O O . THR A 1 94 ? -10.620 -4.524 1.707 1.00 83.44 94 THR A O 1
ATOM 745 N N . ILE A 1 95 ? -12.838 -4.529 2.033 1.00 85.31 95 ILE A N 1
ATOM 746 C CA . ILE A 1 95 ? -12.861 -3.353 2.914 1.00 85.31 95 ILE A CA 1
ATOM 747 C C . ILE A 1 95 ? -13.031 -3.807 4.369 1.00 85.31 95 ILE A C 1
ATOM 749 O O . ILE A 1 95 ? -13.931 -4.586 4.690 1.00 85.31 95 ILE A O 1
ATOM 753 N N . VAL A 1 96 ? -12.182 -3.302 5.265 1.00 86.06 96 VAL A N 1
ATOM 754 C CA . VAL A 1 96 ? -12.223 -3.591 6.707 1.00 86.06 96 VAL A CA 1
ATOM 755 C C . VAL A 1 96 ? -12.261 -2.279 7.484 1.00 86.06 96 VAL A C 1
ATOM 757 O O . VAL A 1 96 ? -11.383 -1.440 7.307 1.00 86.06 96 VAL A O 1
ATOM 760 N N . SER A 1 97 ? -13.254 -2.092 8.358 1.00 88.56 97 SER A N 1
ATOM 761 C CA . SER A 1 97 ? -13.409 -0.848 9.125 1.00 88.56 97 SER A CA 1
ATOM 762 C C . SER A 1 97 ? -12.956 -0.976 10.581 1.00 88.56 97 SER A C 1
ATOM 764 O O . SER A 1 97 ? -13.136 -2.013 11.226 1.00 88.56 97 SER A O 1
ATOM 766 N N . TYR A 1 98 ? -12.433 0.112 11.154 1.00 89.38 98 TYR A N 1
ATOM 767 C CA . TYR A 1 98 ? -12.127 0.184 12.590 1.00 89.38 98 TYR A CA 1
ATOM 768 C C . TYR A 1 98 ? -13.367 -0.048 13.460 1.00 89.38 98 TYR A C 1
ATOM 770 O O . TYR A 1 98 ? -13.269 -0.684 14.514 1.00 89.38 98 TYR A O 1
ATOM 778 N N . LYS A 1 99 ? -14.553 0.369 12.990 1.00 86.38 99 LYS A N 1
ATOM 779 C CA . LYS A 1 99 ? -15.810 0.103 13.697 1.00 86.38 99 LYS A CA 1
ATOM 780 C C . LYS A 1 99 ? -16.086 -1.398 13.813 1.00 86.38 99 LYS A C 1
ATOM 782 O O . LYS A 1 99 ? -16.494 -1.834 14.883 1.00 86.38 99 LYS A O 1
ATOM 787 N N . GLN A 1 100 ? -15.807 -2.179 12.765 1.00 85.94 100 GLN A N 1
ATOM 788 C CA . GLN A 1 100 ? -15.946 -3.638 12.790 1.00 85.94 100 GLN A CA 1
ATOM 789 C C . GLN A 1 100 ? -14.853 -4.321 13.630 1.00 85.94 100 GLN A C 1
ATOM 791 O O . GLN A 1 100 ? -15.153 -5.259 14.361 1.00 85.94 100 GLN A O 1
ATOM 796 N N . LEU A 1 101 ? -13.597 -3.868 13.540 1.00 85.94 101 LEU A N 1
ATOM 797 C CA . LEU A 1 101 ? -12.459 -4.517 14.213 1.00 85.94 101 LEU A CA 1
ATOM 798 C C . LEU A 1 101 ? -12.327 -4.210 15.709 1.00 85.94 101 LEU A C 1
ATOM 800 O O . LEU A 1 101 ? -11.771 -5.024 16.449 1.00 85.94 101 LEU A O 1
ATOM 804 N N . TYR A 1 102 ? -12.751 -3.017 16.131 1.00 86.00 102 TYR A N 1
ATOM 805 C CA . TYR A 1 102 ? -12.475 -2.484 17.468 1.00 86.00 102 TYR A CA 1
ATOM 806 C C . TYR A 1 102 ? -13.716 -1.897 18.157 1.00 86.00 102 TYR A C 1
ATOM 808 O O . TYR A 1 102 ? -13.669 -1.646 19.356 1.00 86.00 102 TYR A O 1
ATOM 816 N N . GLY A 1 103 ? -14.812 -1.640 17.433 1.00 86.88 103 GLY A N 1
ATOM 817 C CA . GLY A 1 103 ? -15.998 -0.942 17.954 1.00 86.88 103 GLY A CA 1
ATOM 818 C C . GLY A 1 103 ? -15.895 0.592 17.957 1.00 86.88 103 GLY A C 1
ATOM 819 O O . GLY A 1 103 ? -16.875 1.272 18.269 1.00 86.88 103 GLY A O 1
ATOM 820 N N . TRP A 1 104 ? -14.755 1.157 17.548 1.00 85.19 104 TRP A N 1
ATOM 821 C CA . TRP A 1 104 ? -14.460 2.597 17.548 1.00 85.19 104 TRP A CA 1
ATOM 822 C C . TRP A 1 104 ? -14.073 3.079 16.145 1.00 85.19 104 TRP A C 1
ATOM 824 O O . TRP A 1 104 ? -13.403 2.362 15.411 1.00 85.19 104 TRP A O 1
ATOM 834 N N . THR A 1 105 ? -14.464 4.296 15.773 1.00 88.12 105 THR A N 1
ATOM 835 C CA . THR A 1 105 ? -13.860 5.042 14.651 1.00 88.12 105 THR A CA 1
ATOM 836 C C . THR A 1 105 ? -12.735 5.953 15.145 1.00 88.12 105 THR A C 1
ATOM 838 O O . THR A 1 105 ? -12.628 6.224 16.343 1.00 88.12 105 THR A O 1
ATOM 841 N N . MET A 1 106 ? -11.922 6.489 14.230 1.00 85.25 106 MET A N 1
ATOM 842 C CA . MET A 1 106 ? -11.010 7.581 14.576 1.00 85.25 106 MET A CA 1
ATOM 843 C C . MET A 1 106 ? -11.765 8.812 15.094 1.00 85.25 106 MET A C 1
ATOM 845 O O . MET A 1 106 ? -11.311 9.406 16.066 1.00 85.25 106 MET A O 1
ATOM 849 N N . ASP A 1 107 ? -12.935 9.150 14.545 1.00 86.12 107 ASP A N 1
ATOM 850 C CA . ASP A 1 107 ? -13.754 10.262 15.050 1.00 86.12 107 ASP A CA 1
ATOM 851 C C . ASP A 1 107 ? -14.232 10.007 16.499 1.00 86.12 107 ASP A C 1
ATOM 853 O O . ASP A 1 107 ? -14.133 10.897 17.351 1.00 86.12 107 ASP A O 1
ATOM 857 N N . ASP A 1 108 ? -14.653 8.773 16.821 1.00 86.38 108 ASP A N 1
ATOM 858 C CA . ASP A 1 108 ? -15.012 8.360 18.189 1.00 86.38 108 ASP A CA 1
ATOM 859 C C . ASP A 1 108 ? -13.810 8.523 19.141 1.00 86.38 108 ASP A C 1
ATOM 861 O O . ASP A 1 108 ? -13.955 9.049 20.246 1.00 86.38 108 ASP A O 1
ATOM 865 N N . ILE A 1 109 ? -12.611 8.118 18.705 1.00 85.31 109 ILE A N 1
ATOM 866 C CA . ILE A 1 109 ? -11.354 8.258 19.458 1.00 85.31 109 ILE A CA 1
ATOM 867 C C . ILE A 1 109 ? -11.036 9.740 19.712 1.00 85.31 109 ILE A C 1
ATOM 869 O O . ILE A 1 109 ? -10.868 10.145 20.864 1.00 85.31 109 ILE A O 1
ATOM 873 N N . VAL A 1 110 ? -11.019 10.580 18.671 1.00 86.06 110 VAL A N 1
ATOM 874 C CA . VAL A 1 110 ? -10.744 12.026 18.789 1.00 86.06 110 VAL A CA 1
ATOM 875 C C . VAL A 1 110 ? -11.748 12.717 19.718 1.00 86.06 110 VAL A C 1
ATOM 877 O O . VAL A 1 110 ? -11.361 13.619 20.462 1.00 86.06 110 VAL A O 1
ATOM 880 N N . SER A 1 111 ? -13.008 12.266 19.753 1.00 86.19 111 SER A N 1
ATOM 881 C CA . SER A 1 111 ? -14.019 12.791 20.685 1.00 86.19 111 SER A CA 1
ATOM 882 C C . SER A 1 111 ? -13.696 12.543 22.168 1.00 86.19 111 SER A C 1
ATOM 884 O O . SER A 1 111 ? -14.167 13.291 23.025 1.00 86.19 111 SER A O 1
ATOM 886 N N . LYS A 1 112 ? -12.893 11.513 22.486 1.00 84.69 112 LYS A N 1
ATOM 887 C CA . LYS A 1 112 ? -12.539 11.121 23.862 1.00 84.69 112 LYS A CA 1
ATOM 888 C C . LYS A 1 112 ? -11.151 11.583 24.299 1.00 84.69 112 LYS A C 1
ATOM 890 O O . LYS A 1 112 ? -11.018 12.050 25.424 1.00 84.69 112 LYS A O 1
ATOM 895 N N . ILE A 1 113 ? -10.132 11.456 23.442 1.00 79.81 113 ILE A N 1
ATOM 896 C CA . ILE A 1 113 ? -8.736 11.810 23.786 1.00 79.81 113 ILE A CA 1
ATOM 897 C C . ILE A 1 113 ? -8.325 13.210 23.285 1.00 79.81 113 ILE A C 1
ATOM 899 O O . ILE A 1 113 ? -7.270 13.730 23.651 1.00 79.81 113 ILE A O 1
ATOM 903 N N . GLY A 1 114 ? -9.161 13.855 22.466 1.00 77.38 114 GLY A N 1
ATOM 904 C CA . GLY A 1 114 ? -8.898 15.169 21.884 1.00 77.38 114 GLY A CA 1
ATOM 905 C C . GLY A 1 114 ? -8.045 15.119 20.610 1.00 77.38 114 GLY A C 1
ATOM 906 O O . GLY A 1 114 ? -7.962 14.112 19.912 1.00 77.38 114 GLY A O 1
ATOM 907 N N . LYS A 1 115 ? -7.419 16.250 20.256 1.00 75.19 115 LYS A N 1
ATOM 908 C CA . LY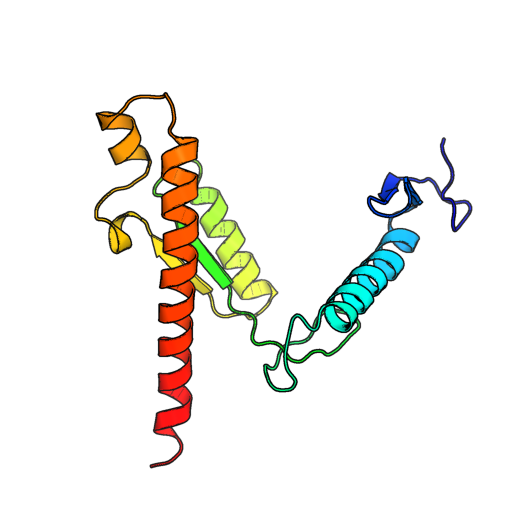S A 1 115 ? -6.669 16.406 18.990 1.00 75.19 115 LYS A CA 1
ATOM 909 C C . LYS A 1 115 ? -5.176 16.035 19.062 1.00 75.19 115 LYS A C 1
ATOM 911 O O . LYS A 1 115 ? -4.477 16.161 18.060 1.00 75.19 115 LYS A O 1
ATOM 916 N N . LYS A 1 116 ? -4.659 15.622 20.226 1.00 72.94 116 LYS A N 1
ATOM 917 C CA . LYS A 1 116 ? -3.228 15.324 20.432 1.00 72.94 116 LYS A CA 1
ATOM 918 C C . LYS A 1 116 ? -2.969 13.816 20.338 1.00 72.94 116 LYS A C 1
ATOM 920 O O . LYS A 1 116 ? -3.755 13.025 20.834 1.00 72.94 116 LYS A O 1
ATOM 925 N N . ASN A 1 117 ? -1.840 13.431 19.739 1.00 71.00 117 ASN A N 1
ATOM 926 C CA . ASN A 1 117 ? -1.355 12.043 19.606 1.00 71.00 117 ASN A CA 1
ATOM 927 C C . ASN A 1 117 ? -2.218 11.088 18.748 1.00 71.00 117 ASN A C 1
ATOM 929 O O . ASN A 1 117 ? -1.968 9.885 18.721 1.00 71.00 117 ASN A O 1
ATOM 933 N N . ASN A 1 118 ? -3.179 11.602 17.975 1.00 77.69 118 ASN A N 1
ATOM 934 C CA . ASN A 1 118 ? -4.101 10.787 17.167 1.00 77.69 118 ASN A CA 1
ATOM 935 C C . ASN A 1 118 ? -3.399 9.914 16.114 1.00 77.69 118 ASN A C 1
ATOM 937 O O . ASN A 1 118 ? -3.809 8.778 15.883 1.00 77.69 118 ASN A O 1
ATOM 941 N N . CYS A 1 119 ? -2.303 10.406 15.527 1.00 77.38 119 CYS A N 1
ATOM 942 C CA . CYS A 1 119 ? -1.483 9.642 14.583 1.00 77.38 119 CYS A CA 1
ATOM 943 C C . CYS A 1 119 ? -0.840 8.401 15.228 1.00 77.38 119 CYS A C 1
ATOM 945 O O . CYS A 1 119 ? -0.633 7.404 14.543 1.00 77.38 119 CYS A O 1
ATOM 947 N N . THR A 1 120 ? -0.568 8.428 16.538 1.00 82.75 120 THR A N 1
ATOM 948 C CA . THR A 1 120 ? -0.020 7.285 17.283 1.00 82.75 120 THR A CA 1
ATOM 949 C C . THR A 1 120 ? -1.045 6.156 17.371 1.00 82.75 120 THR A C 1
ATOM 951 O O . THR A 1 120 ? -0.727 5.015 17.047 1.00 82.75 120 THR A O 1
ATOM 954 N N . PHE A 1 121 ? -2.293 6.476 17.733 1.00 83.06 121 PHE A N 1
ATOM 955 C CA . PHE A 1 121 ? -3.393 5.505 17.770 1.00 83.06 121 PHE A CA 1
ATOM 956 C C . PHE A 1 121 ? -3.724 4.974 16.371 1.00 83.06 121 PHE A C 1
ATOM 958 O O . PHE A 1 121 ? -3.734 3.762 16.167 1.00 83.06 121 PHE A O 1
ATOM 965 N N . CYS A 1 122 ? -3.887 5.870 15.391 1.00 82.50 122 CYS A N 1
ATOM 966 C CA . CYS A 1 122 ? -4.084 5.515 13.984 1.00 82.50 122 CYS A CA 1
ATOM 967 C C . CYS A 1 122 ? -2.983 4.563 13.479 1.00 82.50 122 CYS A C 1
ATOM 969 O O . CYS A 1 122 ? -3.289 3.501 12.949 1.00 82.50 122 CYS A O 1
ATOM 971 N N . GLY A 1 123 ? -1.702 4.868 13.715 1.00 84.88 123 GLY A N 1
ATOM 972 C CA . GLY A 1 123 ? -0.587 4.030 13.264 1.00 84.88 123 GLY A CA 1
ATOM 973 C C . GLY A 1 123 ? -0.488 2.661 13.950 1.00 84.88 123 GLY A C 1
ATOM 974 O O . GLY A 1 123 ? 0.086 1.734 13.378 1.00 84.88 123 GLY A O 1
ATOM 975 N N . VAL A 1 124 ? -1.030 2.493 15.161 1.00 87.19 124 VAL A N 1
ATOM 976 C CA . VAL A 1 124 ? -1.156 1.176 15.815 1.00 87.19 124 VAL A CA 1
ATOM 977 C C . VAL A 1 124 ? -2.337 0.403 15.227 1.00 87.19 124 VAL A C 1
ATOM 979 O O . VAL A 1 124 ? -2.143 -0.712 14.737 1.00 87.19 124 VAL A O 1
ATOM 982 N N . PHE A 1 125 ? -3.528 1.008 15.190 1.00 87.56 125 PHE A N 1
ATOM 983 C CA . PHE A 1 125 ? -4.735 0.356 14.678 1.00 87.56 125 PHE A CA 1
ATOM 984 C C . PHE A 1 125 ? -4.643 0.012 13.190 1.00 87.56 125 PHE A C 1
ATOM 986 O O . PHE A 1 125 ? -5.157 -1.030 12.794 1.00 87.56 125 PHE A O 1
ATOM 993 N N . ARG A 1 126 ? -3.931 0.806 12.379 1.00 88.00 126 ARG A N 1
ATOM 994 C CA . ARG A 1 126 ? -3.747 0.544 10.943 1.00 88.00 126 ARG A CA 1
ATOM 995 C C . ARG A 1 126 ? -2.906 -0.702 10.698 1.00 88.00 126 ARG A C 1
ATOM 997 O O . ARG A 1 126 ? -3.267 -1.513 9.856 1.00 88.00 126 ARG A O 1
ATOM 1004 N N . ARG A 1 127 ? -1.823 -0.889 11.462 1.00 88.50 127 ARG A N 1
ATOM 1005 C CA . ARG A 1 127 ? -0.982 -2.097 11.379 1.00 88.50 127 ARG A CA 1
ATOM 1006 C C . ARG A 1 127 ? -1.757 -3.343 11.803 1.00 88.50 127 ARG A C 1
ATOM 1008 O O . ARG A 1 127 ? -1.770 -4.319 11.067 1.00 88.50 127 ARG A O 1
ATOM 1015 N N . GLN A 1 128 ? -2.471 -3.273 12.927 1.00 87.88 128 GLN A N 1
ATOM 1016 C CA . GLN A 1 128 ? -3.333 -4.367 13.396 1.00 87.88 128 GLN A CA 1
ATOM 1017 C C . GLN A 1 128 ? -4.508 -4.657 12.443 1.00 87.88 128 GLN A C 1
ATOM 1019 O O . GLN A 1 128 ? -4.937 -5.801 12.324 1.00 87.88 128 GLN A O 1
ATOM 1024 N N . ALA A 1 129 ? -5.032 -3.640 11.753 1.00 87.25 129 ALA A N 1
ATOM 1025 C CA . ALA A 1 129 ? -6.117 -3.802 10.791 1.00 87.25 129 ALA A CA 1
ATOM 1026 C C . ALA A 1 129 ? -5.646 -4.406 9.463 1.00 87.25 129 ALA A C 1
ATOM 1028 O O . ALA A 1 129 ? -6.386 -5.188 8.876 1.00 87.25 129 ALA A O 1
ATOM 1029 N N . LEU A 1 130 ? -4.427 -4.084 9.014 1.00 85.50 130 LEU A N 1
ATOM 1030 C CA . LEU A 1 130 ? -3.796 -4.741 7.867 1.00 85.50 130 LEU A CA 1
ATOM 1031 C C . LEU A 1 130 ? -3.532 -6.223 8.156 1.00 85.50 130 LEU A C 1
ATOM 1033 O O . LEU A 1 130 ? -3.935 -7.063 7.364 1.00 85.50 130 LEU A O 1
ATOM 1037 N N . ASP A 1 131 ? -2.947 -6.536 9.312 1.00 85.38 131 ASP A N 1
ATOM 1038 C CA . ASP A 1 131 ? -2.660 -7.905 9.765 1.00 85.38 131 ASP A CA 1
ATOM 1039 C C . ASP A 1 131 ? -3.932 -8.777 9.833 1.00 85.38 131 ASP A C 1
ATOM 1041 O O . ASP A 1 131 ? -4.053 -9.802 9.162 1.00 85.38 131 ASP A O 1
ATOM 1045 N N . ARG A 1 132 ? -4.968 -8.299 10.537 1.00 85.44 132 ARG A N 1
ATOM 1046 C CA . ARG A 1 132 ? -6.278 -8.975 10.602 1.00 85.44 132 ARG A CA 1
ATOM 1047 C C . ARG A 1 132 ? -7.012 -9.008 9.262 1.00 85.44 132 ARG A C 1
ATOM 1049 O O . ARG A 1 132 ? -7.792 -9.925 9.015 1.00 85.44 132 ARG A O 1
ATOM 1056 N N . GLY A 1 133 ? -6.812 -7.994 8.423 1.00 85.00 133 GLY A N 1
ATOM 1057 C CA . GLY A 1 133 ? -7.387 -7.925 7.085 1.00 85.00 133 GLY A CA 1
ATOM 1058 C C . GLY A 1 133 ? -6.778 -8.967 6.151 1.00 85.00 133 GLY A C 1
ATOM 1059 O O . GLY A 1 133 ? -7.527 -9.641 5.455 1.00 85.00 133 GLY A O 1
ATOM 1060 N N . ALA A 1 134 ? -5.457 -9.159 6.205 1.00 82.44 134 ALA A N 1
ATOM 1061 C CA . ALA A 1 134 ? -4.748 -10.192 5.456 1.00 82.44 134 ALA A CA 1
ATOM 1062 C C . ALA A 1 134 ? -5.246 -11.596 5.833 1.00 82.44 134 ALA A C 1
ATOM 1064 O 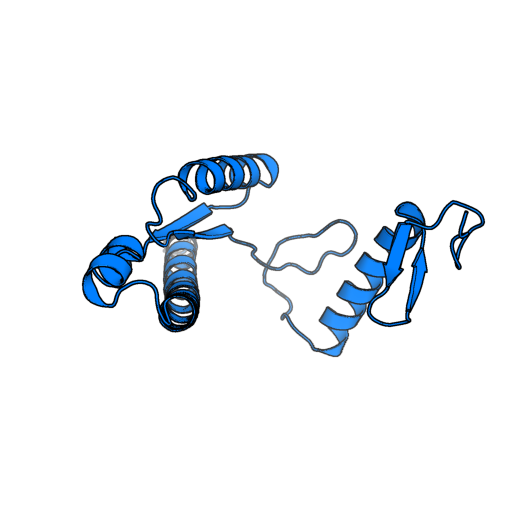O . ALA A 1 134 ? -5.685 -12.330 4.955 1.00 82.44 134 ALA A O 1
ATOM 1065 N N . LEU A 1 135 ? -5.322 -11.915 7.132 1.00 81.50 135 LEU A N 1
ATOM 1066 C CA . LEU A 1 135 ? -5.880 -13.191 7.613 1.00 81.50 135 LEU A CA 1
ATOM 1067 C C . LEU A 1 135 ? -7.326 -13.423 7.138 1.00 81.50 135 LEU A C 1
ATOM 1069 O O . LEU A 1 135 ? -7.704 -14.535 6.779 1.00 81.50 135 LEU A O 1
ATOM 1073 N N . LYS A 1 136 ? -8.157 -12.373 7.120 1.00 79.56 136 LYS A N 1
ATOM 1074 C CA . LYS A 1 136 ? -9.549 -12.461 6.651 1.00 79.56 136 LYS A CA 1
ATOM 1075 C C . LYS A 1 136 ? -9.640 -12.729 5.143 1.00 79.56 136 LYS A C 1
ATOM 1077 O O . LYS A 1 136 ? -10.546 -13.439 4.716 1.00 79.56 136 LYS A O 1
ATOM 1082 N N . VAL A 1 137 ? -8.727 -12.155 4.362 1.00 79.31 137 VAL A N 1
ATOM 1083 C CA . VAL A 1 137 ? -8.610 -12.361 2.912 1.00 79.31 137 VAL A CA 1
ATOM 1084 C C . VAL A 1 137 ? -8.098 -13.770 2.597 1.00 79.31 137 VAL A C 1
ATOM 1086 O O . VAL A 1 137 ? -8.681 -14.463 1.770 1.00 79.31 137 VAL A O 1
ATOM 1089 N N . GLU A 1 138 ? -7.069 -14.232 3.306 1.00 71.50 138 GLU A N 1
ATOM 1090 C CA . GLU A 1 138 ? -6.513 -15.582 3.164 1.00 71.50 138 GLU A CA 1
ATOM 1091 C C . GLU A 1 138 ? -7.579 -16.660 3.427 1.00 71.50 138 GLU A C 1
ATOM 1093 O O . GLU A 1 138 ? -7.798 -17.540 2.593 1.00 71.50 138 GLU A O 1
ATOM 1098 N N . LEU A 1 139 ? -8.337 -16.526 4.522 1.00 60.69 139 LEU A N 1
ATOM 1099 C CA . LEU A 1 139 ? -9.458 -17.417 4.847 1.00 60.69 139 LEU A CA 1
ATOM 1100 C C . 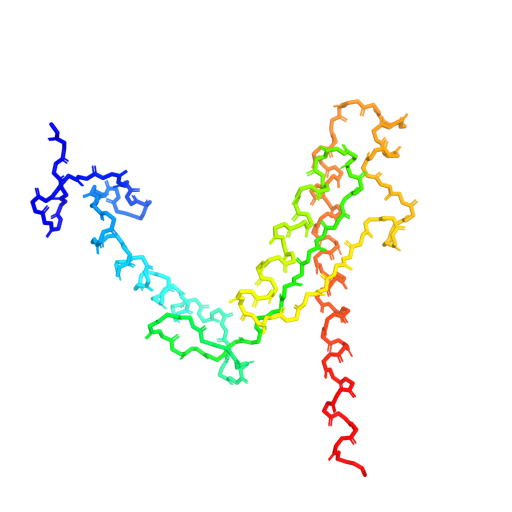LEU A 1 139 ? -10.598 -17.378 3.814 1.00 60.69 139 LEU A C 1
ATOM 1102 O O . LEU A 1 139 ? -11.283 -18.384 3.633 1.00 60.69 139 LEU A O 1
ATOM 1106 N N . ALA A 1 140 ? -10.820 -16.242 3.144 1.00 58.97 140 ALA A N 1
ATOM 1107 C CA . ALA A 1 140 ? -11.828 -16.137 2.091 1.00 58.97 140 ALA A CA 1
ATOM 1108 C C . ALA A 1 140 ? -11.408 -16.930 0.842 1.00 58.97 140 ALA A C 1
ATOM 1110 O O . ALA A 1 140 ? -12.204 -17.717 0.328 1.00 58.97 140 ALA A O 1
ATOM 1111 N N . ASN A 1 141 ? -10.148 -16.808 0.413 1.00 55.50 141 ASN A N 1
ATOM 1112 C CA . ASN A 1 141 ? -9.639 -17.516 -0.764 1.00 55.50 141 ASN A CA 1
ATOM 1113 C C . ASN A 1 141 ? -9.591 -19.040 -0.566 1.00 55.50 141 ASN A C 1
ATOM 1115 O O . ASN A 1 141 ? -10.014 -19.782 -1.450 1.00 55.50 141 ASN A O 1
ATOM 1119 N N . TRP A 1 142 ? -9.183 -19.523 0.615 1.00 43.78 142 TRP A N 1
ATOM 1120 C CA . TRP A 1 142 ? -9.158 -20.965 0.924 1.00 43.78 142 TRP A CA 1
ATOM 1121 C C . TRP A 1 142 ? -10.544 -21.640 0.857 1.00 43.78 142 TRP A C 1
ATOM 1123 O O . TRP A 1 142 ? -10.636 -22.859 0.681 1.00 43.78 142 TRP A O 1
ATOM 1133 N N . SER A 1 143 ? -11.632 -20.871 0.979 1.00 42.00 143 SER A N 1
ATOM 1134 C CA . SER A 1 143 ? -12.997 -21.409 0.905 1.00 42.00 143 SER A CA 1
ATOM 1135 C C . SER A 1 143 ? -13.423 -21.834 -0.507 1.00 42.00 143 SER A C 1
ATOM 1137 O O . SER A 1 143 ? -14.286 -22.702 -0.632 1.00 42.00 143 SER A O 1
ATOM 1139 N N . LEU A 1 144 ? -12.803 -21.277 -1.556 1.00 46.09 144 LEU A N 1
ATOM 1140 C CA . LEU A 1 144 ? -13.151 -21.570 -2.951 1.00 46.09 144 LEU A CA 1
ATOM 1141 C C . LEU A 1 144 ? -12.445 -22.828 -3.481 1.00 46.09 144 LEU A C 1
ATOM 1143 O O . LEU A 1 144 ? -13.103 -23.670 -4.089 1.00 46.09 144 LEU A O 1
ATOM 1147 N N . ASP A 1 145 ? -11.155 -23.017 -3.183 1.00 44.00 145 ASP A N 1
ATOM 1148 C CA . ASP A 1 145 ? -10.415 -24.212 -3.630 1.00 44.00 145 ASP A CA 1
ATOM 1149 C C . ASP A 1 145 ? -10.866 -25.500 -2.914 1.00 44.00 145 ASP A C 1
ATOM 1151 O O . ASP A 1 145 ? -10.893 -26.582 -3.507 1.00 44.00 145 ASP A O 1
ATOM 1155 N N . THR A 1 146 ? -11.291 -25.405 -1.648 1.00 41.78 146 THR A N 1
ATOM 1156 C CA . THR A 1 146 ? -11.664 -26.592 -0.851 1.00 41.78 146 THR A CA 1
ATOM 1157 C C . THR A 1 146 ? -13.001 -27.221 -1.290 1.00 41.78 146 THR A C 1
ATOM 1159 O O . THR A 1 146 ? -13.245 -28.390 -1.001 1.00 41.78 146 THR A O 1
ATOM 1162 N N . MET A 1 147 ? -13.863 -26.499 -2.021 1.00 37.75 147 MET A N 1
ATOM 1163 C CA . MET A 1 147 ? -15.142 -27.033 -2.533 1.00 37.75 147 MET A CA 1
ATOM 1164 C C . MET A 1 147 ? -15.062 -27.688 -3.922 1.00 37.75 147 MET A C 1
ATOM 1166 O O . MET A 1 147 ? -16.065 -28.225 -4.385 1.00 37.75 147 MET A O 1
ATOM 1170 N N . LEU A 1 148 ? -13.899 -27.685 -4.584 1.00 38.72 148 LEU A N 1
ATOM 1171 C CA . LEU A 1 148 ? -13.710 -28.312 -5.905 1.00 38.72 148 LEU A CA 1
ATOM 1172 C C . LEU A 1 148 ? -12.965 -29.660 -5.868 1.00 38.72 148 LEU A C 1
ATOM 1174 O O . LEU A 1 148 ? -12.699 -30.232 -6.923 1.00 38.72 148 LEU A O 1
ATOM 1178 N N . THR A 1 149 ? -12.656 -30.188 -4.675 1.00 38.59 149 THR A N 1
ATOM 1179 C CA . THR A 1 149 ? -11.947 -31.477 -4.506 1.00 38.59 149 THR A CA 1
ATOM 1180 C C . THR A 1 149 ? -12.581 -32.392 -3.438 1.00 38.59 149 THR A C 1
ATOM 1182 O O . THR A 1 149 ? -11.867 -33.056 -2.684 1.00 38.59 149 THR A O 1
ATOM 1185 N N . ILE A 1 150 ? -13.919 -32.436 -3.364 1.00 38.25 150 ILE A N 1
ATOM 1186 C CA . ILE A 1 150 ? -14.692 -33.458 -2.624 1.00 38.25 150 ILE A CA 1
ATOM 1187 C C . ILE A 1 150 ? -15.862 -33.932 -3.492 1.00 38.25 150 ILE A C 1
ATOM 1189 O O . ILE A 1 150 ? -16.566 -33.046 -4.024 1.00 38.25 150 ILE A O 1
#